Protein AF-A0A1V4HGG2-F1 (afdb_monomer_lite)

Structure (mmCIF, N/CA/C/O backbone):
data_AF-A0A1V4HGG2-F1
#
_entry.id   AF-A0A1V4HGG2-F1
#
loop_
_atom_site.group_PDB
_atom_site.id
_atom_site.type_symbol
_atom_site.label_atom_id
_atom_site.label_alt_id
_atom_site.label_comp_id
_atom_site.label_asym_id
_atom_site.label_entity_id
_atom_site.label_seq_id
_atom_site.pdbx_PDB_ins_code
_atom_site.Cartn_x
_atom_site.Cartn_y
_atom_site.Cartn_z
_atom_site.occupancy
_atom_site.B_iso_or_equiv
_atom_site.auth_seq_id
_atom_site.auth_comp_id
_atom_site.auth_asym_id
_atom_site.auth_atom_id
_atom_site.pdbx_PDB_model_num
ATOM 1 N N . MET A 1 1 ? -7.096 -5.402 18.086 1.00 53.81 1 MET A N 1
ATOM 2 C CA . MET A 1 1 ? -7.683 -5.950 19.330 1.00 53.81 1 MET A CA 1
ATOM 3 C C . MET A 1 1 ? -9.140 -5.530 19.397 1.00 53.81 1 MET A C 1
ATOM 5 O O . MET A 1 1 ? -9.396 -4.347 19.226 1.00 53.81 1 MET A O 1
ATOM 9 N N . LYS A 1 2 ? -10.084 -6.462 19.574 1.00 74.94 2 LYS A N 1
ATOM 10 C CA . LYS A 1 2 ? -11.511 -6.130 19.708 1.00 74.94 2 LYS A CA 1
ATOM 11 C C . LYS A 1 2 ? -11.910 -6.247 21.175 1.00 74.94 2 LYS A C 1
ATOM 13 O O . LYS A 1 2 ? -11.749 -7.314 21.757 1.00 74.94 2 LYS A O 1
ATOM 18 N N . LEU A 1 3 ? -12.386 -5.149 21.753 1.00 79.44 3 LEU A N 1
ATOM 19 C CA . LEU A 1 3 ? -12.973 -5.138 23.091 1.00 79.44 3 LEU A CA 1
ATOM 20 C C . LEU A 1 3 ? -14.388 -5.724 23.015 1.00 79.44 3 LEU A C 1
ATOM 22 O O . LEU A 1 3 ? -15.138 -5.436 22.082 1.00 79.44 3 LEU A O 1
ATOM 26 N N . THR A 1 4 ? -14.742 -6.567 23.978 1.00 83.44 4 THR A N 1
ATOM 27 C CA . THR A 1 4 ? -16.093 -7.133 24.112 1.00 83.44 4 THR A CA 1
ATOM 28 C C . THR A 1 4 ? -17.052 -6.107 24.722 1.00 83.44 4 THR A C 1
ATOM 30 O O . THR A 1 4 ? -16.627 -5.222 25.461 1.00 83.44 4 THR A O 1
ATOM 33 N N . ALA A 1 5 ? -18.358 -6.232 24.462 1.00 76.88 5 ALA A N 1
ATOM 34 C CA . ALA A 1 5 ? -19.366 -5.311 25.008 1.00 76.88 5 ALA A CA 1
ATOM 35 C C . ALA A 1 5 ? -19.347 -5.253 26.549 1.00 76.88 5 ALA A C 1
ATOM 37 O O . ALA A 1 5 ? -19.463 -4.183 27.138 1.00 76.88 5 ALA A O 1
ATOM 38 N N . GLN A 1 6 ? -19.095 -6.390 27.207 1.00 79.50 6 GLN A N 1
ATOM 39 C CA . GLN A 1 6 ? -18.930 -6.450 28.662 1.00 79.50 6 GLN A CA 1
ATOM 40 C C . GLN A 1 6 ? -17.695 -5.677 29.146 1.00 79.50 6 GLN A C 1
ATOM 42 O O . GLN A 1 6 ? -17.755 -5.002 30.168 1.00 79.50 6 GLN A O 1
ATOM 47 N N . GLN A 1 7 ? -16.582 -5.724 28.407 1.00 84.19 7 GLN A N 1
ATOM 48 C CA . GLN A 1 7 ? -15.392 -4.938 28.742 1.00 84.19 7 GLN A CA 1
ATOM 49 C C . GLN A 1 7 ? -15.640 -3.437 28.587 1.00 84.19 7 GLN A C 1
ATOM 51 O O . GLN A 1 7 ? -15.192 -2.673 29.435 1.00 84.19 7 GLN A O 1
ATOM 56 N N . VAL A 1 8 ? -16.377 -3.020 27.554 1.00 84.44 8 VAL A N 1
ATOM 57 C CA . VAL A 1 8 ? -16.746 -1.609 27.359 1.00 84.44 8 VAL A CA 1
ATOM 58 C C . VAL A 1 8 ? -17.611 -1.116 28.518 1.00 84.44 8 VAL A C 1
ATOM 60 O O . VAL A 1 8 ? -17.267 -0.117 29.139 1.00 84.44 8 VAL A O 1
ATOM 63 N N . ASN A 1 9 ? -18.643 -1.868 28.904 1.00 82.19 9 ASN A N 1
ATOM 64 C CA . ASN A 1 9 ? -19.508 -1.500 30.030 1.00 82.19 9 ASN A CA 1
ATOM 65 C C . ASN A 1 9 ? -18.754 -1.427 31.368 1.00 82.19 9 ASN A C 1
ATOM 67 O O . ASN A 1 9 ? -18.998 -0.521 32.166 1.00 82.19 9 ASN A O 1
ATOM 71 N N . ASN A 1 10 ? -17.793 -2.329 31.591 1.00 86.19 10 ASN A N 1
ATOM 72 C CA . ASN A 1 10 ? -16.934 -2.297 32.776 1.00 86.19 10 ASN A CA 1
ATOM 73 C C . ASN A 1 10 ? -16.004 -1.070 32.787 1.00 86.19 10 ASN A C 1
ATOM 75 O O . ASN A 1 10 ? -15.804 -0.464 33.838 1.00 86.19 10 ASN A O 1
ATOM 79 N N . ILE A 1 11 ? -15.456 -0.678 31.630 1.00 86.56 11 ILE A N 1
ATOM 80 C CA . ILE A 1 11 ? -14.607 0.518 31.484 1.00 86.56 11 ILE A CA 1
ATOM 81 C C . ILE A 1 11 ? -15.430 1.795 31.700 1.00 86.56 11 ILE A C 1
ATOM 83 O O . ILE A 1 11 ? -14.978 2.718 32.376 1.00 86.56 11 ILE A O 1
ATOM 87 N N . CYS A 1 12 ? -16.655 1.826 31.177 1.00 88.12 12 CYS A N 1
ATOM 88 C CA . CYS A 1 12 ? -17.574 2.958 31.275 1.00 88.12 12 CYS A CA 1
ATOM 89 C C . CYS A 1 12 ? -18.313 3.033 32.621 1.00 88.12 12 CYS A C 1
ATOM 91 O O . CYS A 1 12 ? -19.156 3.907 32.793 1.00 88.12 12 CYS A O 1
ATOM 93 N N . LYS A 1 13 ? -18.012 2.143 33.582 1.00 86.81 13 LYS A N 1
ATOM 94 C CA . LYS A 1 13 ? -18.656 2.080 34.911 1.00 86.81 13 LYS A CA 1
ATOM 95 C C . LYS A 1 13 ? -20.194 2.012 34.853 1.00 86.81 13 LYS A C 1
ATOM 97 O O . LYS A 1 13 ? -20.859 2.460 35.781 1.00 86.81 13 LYS A O 1
ATOM 102 N N . GLY A 1 14 ? -20.748 1.443 33.780 1.00 78.81 14 GLY A N 1
ATOM 103 C CA . GLY A 1 14 ? -22.194 1.325 33.567 1.00 78.81 14 GLY A CA 1
ATOM 104 C C . GLY A 1 14 ? -22.896 2.570 33.012 1.00 78.81 14 GLY A C 1
ATOM 105 O O . GLY A 1 14 ? -24.117 2.549 32.909 1.00 78.81 14 GLY A O 1
ATOM 106 N N . ASP A 1 15 ? -22.168 3.626 32.643 1.00 90.31 15 ASP A N 1
ATOM 107 C CA . ASP A 1 15 ? -22.752 4.799 31.987 1.00 90.31 15 ASP A CA 1
ATOM 108 C C . ASP A 1 15 ? -23.037 4.499 30.503 1.00 90.31 15 ASP A C 1
ATOM 110 O O . ASP A 1 15 ? -22.116 4.290 29.701 1.00 90.31 15 ASP A O 1
ATOM 114 N N . GLU A 1 16 ? -24.324 4.427 30.152 1.00 85.56 16 GLU A N 1
ATOM 115 C CA . GLU A 1 16 ? -24.793 4.038 28.818 1.00 85.56 16 GLU A CA 1
ATOM 116 C C . GLU A 1 16 ? -24.415 5.060 27.737 1.00 85.56 16 GLU A C 1
ATOM 118 O O . GLU A 1 16 ? -24.105 4.671 26.606 1.00 85.56 16 GLU A O 1
ATOM 123 N N . GLU A 1 17 ? -24.370 6.355 28.068 1.00 88.44 17 GLU A N 1
ATOM 124 C CA . GLU A 1 17 ? -23.999 7.396 27.105 1.00 88.44 17 GLU A CA 1
ATOM 125 C C . GLU A 1 17 ? -22.515 7.285 26.747 1.00 88.44 17 GLU A C 1
ATOM 127 O O . GLU A 1 17 ? -22.138 7.280 25.570 1.00 88.44 17 GLU A O 1
ATOM 132 N N . ILE A 1 18 ? -21.664 7.113 27.762 1.00 89.44 18 ILE A N 1
ATOM 133 C CA . ILE A 1 18 ? -20.217 6.940 27.583 1.00 89.44 18 ILE A CA 1
ATOM 134 C C . ILE A 1 18 ? -19.925 5.647 26.810 1.00 89.44 18 ILE A C 1
ATOM 136 O O . ILE A 1 18 ? -19.083 5.650 25.905 1.00 89.44 18 ILE A O 1
ATOM 140 N N . ALA A 1 19 ? -20.638 4.558 27.110 1.00 89.00 19 ALA A N 1
ATOM 141 C CA . ALA A 1 19 ? -20.530 3.306 26.363 1.00 89.00 19 ALA A CA 1
ATOM 142 C C . ALA A 1 19 ? -20.923 3.489 24.886 1.00 89.00 19 ALA A C 1
ATOM 144 O O . ALA A 1 19 ? -20.227 2.990 23.996 1.00 89.00 19 ALA A O 1
ATOM 145 N N . GLY A 1 20 ? -21.975 4.267 24.609 1.00 88.69 20 GLY A N 1
ATOM 146 C CA . GLY A 1 20 ? -22.399 4.627 23.255 1.00 88.69 20 GLY A CA 1
ATOM 147 C C . GLY A 1 20 ? -21.302 5.332 22.451 1.00 88.69 20 GLY A C 1
ATOM 148 O O . GLY A 1 20 ? -20.968 4.898 21.343 1.00 88.69 20 GLY A O 1
ATOM 149 N N . TYR A 1 21 ? -20.671 6.364 23.022 1.00 91.69 21 TYR A N 1
ATOM 150 C CA . TYR A 1 21 ? -19.547 7.057 22.377 1.00 91.69 21 TYR A CA 1
ATOM 151 C C . TYR A 1 21 ? -18.347 6.135 22.149 1.00 91.69 21 TYR A C 1
ATOM 153 O O . TYR A 1 21 ? -17.720 6.178 21.088 1.00 91.69 21 TYR A O 1
ATOM 161 N N . PHE A 1 22 ? -18.036 5.269 23.113 1.00 90.94 22 PHE A N 1
ATOM 162 C CA . PHE A 1 22 ? -16.925 4.330 22.999 1.00 90.94 22 PHE A CA 1
ATOM 163 C C . PHE A 1 22 ? -17.139 3.324 21.860 1.00 90.94 22 PHE A C 1
ATOM 165 O O . PHE A 1 22 ? -16.229 3.071 21.068 1.00 90.94 22 PHE A O 1
ATOM 172 N N . HIS A 1 23 ? -18.356 2.796 21.716 1.00 88.12 23 HIS A N 1
ATOM 173 C CA . HIS A 1 23 ? -18.719 1.925 20.599 1.00 88.12 23 HIS A CA 1
ATOM 174 C C . HIS A 1 23 ? -18.626 2.636 19.246 1.00 88.12 23 HIS A C 1
ATOM 176 O O . HIS A 1 23 ? -18.082 2.064 18.297 1.00 88.12 23 HIS A O 1
ATOM 182 N N . ALA A 1 24 ? -19.091 3.885 19.159 1.00 90.94 24 ALA A N 1
ATOM 183 C CA . ALA A 1 24 ? -18.969 4.687 17.945 1.00 90.94 24 ALA A CA 1
ATOM 184 C C . ALA A 1 24 ? -17.495 4.916 17.558 1.00 90.94 24 ALA A C 1
ATOM 186 O O . ALA A 1 24 ? -17.122 4.733 16.398 1.00 90.94 24 ALA A O 1
ATOM 187 N N . LEU A 1 25 ? -16.633 5.233 18.529 1.00 91.81 25 LEU A N 1
ATOM 188 C CA . LEU A 1 25 ? -15.193 5.388 18.308 1.00 91.81 25 LEU A CA 1
ATOM 189 C C . LEU A 1 25 ? -14.537 4.087 17.837 1.00 91.81 25 LEU A C 1
ATOM 191 O O . LEU A 1 25 ? -13.777 4.105 16.870 1.00 91.81 25 LEU A O 1
ATOM 195 N N . LEU A 1 26 ? -14.857 2.950 18.462 1.00 90.56 26 LEU A N 1
ATOM 196 C CA . LEU A 1 26 ? -14.344 1.646 18.033 1.00 90.56 26 LEU A CA 1
ATOM 197 C C . LEU A 1 26 ? -14.741 1.314 16.591 1.00 90.56 26 LEU A C 1
ATOM 199 O O . LEU A 1 26 ? -13.919 0.792 15.837 1.00 90.56 26 LEU A O 1
ATOM 203 N N . ALA A 1 27 ? -15.975 1.632 16.195 1.00 90.81 27 ALA A N 1
ATOM 204 C CA . ALA A 1 27 ? -16.442 1.424 14.829 1.00 90.81 27 ALA A CA 1
ATOM 205 C C . ALA A 1 27 ? -15.654 2.278 13.822 1.00 90.81 27 ALA A C 1
ATOM 207 O O . ALA A 1 27 ? -15.237 1.773 12.777 1.00 90.81 27 ALA A O 1
ATOM 208 N N . ILE A 1 28 ? -15.388 3.544 14.157 1.00 94.00 28 ILE A N 1
ATOM 209 C CA . ILE A 1 28 ? -14.578 4.444 13.325 1.00 94.00 28 ILE A CA 1
ATOM 210 C C . ILE A 1 28 ? -13.144 3.920 13.200 1.00 94.00 28 ILE A C 1
ATOM 212 O O . ILE A 1 28 ? -12.606 3.881 12.093 1.00 94.00 28 ILE A O 1
ATOM 216 N N . VAL A 1 29 ? -12.532 3.473 14.299 1.00 93.56 29 VAL A N 1
ATOM 217 C CA . VAL A 1 29 ? -11.174 2.908 14.290 1.00 93.56 29 VAL A CA 1
ATOM 218 C C . VAL A 1 29 ? -11.103 1.650 13.420 1.00 93.56 29 VAL A C 1
ATOM 220 O O . VAL A 1 29 ? -10.180 1.519 12.619 1.00 93.56 29 VAL A O 1
ATOM 223 N N . ASP A 1 30 ? -12.088 0.751 13.504 1.00 91.88 30 ASP A N 1
ATOM 224 C CA . ASP A 1 30 ? -12.143 -0.456 12.664 1.00 91.88 30 ASP A CA 1
ATOM 225 C C . ASP A 1 30 ? -12.304 -0.104 11.174 1.00 91.88 30 ASP A C 1
ATOM 227 O O . ASP A 1 30 ? -11.648 -0.686 10.307 1.00 91.88 30 ASP A O 1
ATOM 231 N N . GLN A 1 31 ? -13.127 0.900 10.860 1.00 94.56 31 GLN A N 1
ATOM 232 C CA . GLN A 1 31 ? -13.279 1.401 9.494 1.00 94.56 31 GLN A CA 1
ATOM 233 C C . GLN A 1 31 ? -11.984 2.034 8.968 1.00 94.56 31 GLN A C 1
ATOM 235 O O . GLN A 1 31 ? -11.618 1.818 7.810 1.00 94.56 31 GLN A O 1
ATOM 240 N N . GLN A 1 32 ? -11.280 2.806 9.796 1.00 95.75 32 GLN A N 1
ATOM 241 C CA . GLN A 1 32 ? -9.997 3.403 9.434 1.00 95.75 32 GLN A CA 1
ATOM 242 C C . GLN A 1 32 ? -8.925 2.336 9.218 1.00 95.75 32 GLN A C 1
ATOM 244 O O . GLN A 1 32 ? -8.251 2.380 8.194 1.00 95.75 32 GLN A O 1
ATOM 249 N N . ALA A 1 33 ? -8.822 1.343 10.104 1.00 95.31 33 ALA A N 1
ATOM 250 C CA . ALA A 1 33 ? -7.870 0.242 9.971 1.00 95.31 33 ALA A CA 1
ATOM 251 C C . ALA A 1 33 ? -8.058 -0.515 8.647 1.00 95.31 33 ALA A C 1
ATOM 253 O O . ALA A 1 33 ? -7.094 -0.733 7.917 1.00 95.31 33 ALA A O 1
ATOM 254 N N . LYS A 1 34 ? -9.308 -0.816 8.269 1.00 95.56 34 LYS A N 1
ATOM 255 C CA . LYS A 1 34 ? -9.629 -1.433 6.969 1.00 95.56 34 LYS A CA 1
ATOM 256 C C . LYS A 1 34 ? -9.218 -0.560 5.786 1.00 95.56 34 LYS A C 1
ATOM 258 O O . LYS A 1 34 ? -8.714 -1.063 4.787 1.00 95.56 34 LYS A O 1
ATOM 263 N N . ARG A 1 35 ? -9.442 0.755 5.872 1.00 96.75 35 ARG A N 1
ATOM 264 C CA . ARG A 1 35 ? -9.032 1.690 4.814 1.00 96.75 35 ARG A CA 1
ATOM 265 C C . ARG A 1 35 ? -7.516 1.766 4.687 1.00 96.75 35 ARG A C 1
ATOM 267 O O . ARG A 1 35 ? -7.031 1.792 3.563 1.00 96.75 35 ARG A O 1
ATOM 274 N N . ILE A 1 36 ? -6.799 1.796 5.808 1.00 97.56 36 ILE A N 1
ATOM 275 C CA . ILE A 1 36 ? -5.335 1.788 5.834 1.00 97.56 36 ILE A CA 1
ATOM 276 C C . ILE A 1 36 ? -4.822 0.513 5.169 1.00 97.56 36 ILE A C 1
ATOM 278 O O . ILE A 1 36 ? -4.056 0.616 4.224 1.00 97.56 36 ILE A O 1
ATOM 282 N N . GLU A 1 37 ? -5.345 -0.657 5.538 1.00 97.31 37 GLU A N 1
ATOM 283 C CA . GLU A 1 37 ? -4.936 -1.933 4.939 1.00 97.31 37 GLU A CA 1
ATOM 284 C C . GLU A 1 37 ? -5.138 -1.956 3.411 1.00 97.31 37 GLU A C 1
ATOM 286 O O . GLU A 1 37 ? -4.271 -2.398 2.657 1.00 97.31 37 GLU A O 1
ATOM 291 N N . VAL A 1 38 ? -6.276 -1.448 2.923 1.00 97.19 38 VAL A N 1
ATOM 292 C CA . VAL A 1 38 ? -6.549 -1.348 1.478 1.00 97.19 38 VAL A CA 1
ATOM 293 C C . VAL A 1 38 ? -5.584 -0.382 0.787 1.00 97.19 38 VAL A C 1
ATOM 295 O O . VAL A 1 38 ? -5.144 -0.647 -0.333 1.00 97.19 38 VAL A O 1
ATOM 298 N N . LEU A 1 39 ? -5.266 0.746 1.423 1.00 96.75 39 LEU A N 1
ATOM 299 C CA . LEU A 1 39 ? -4.343 1.735 0.871 1.00 96.75 39 LEU A CA 1
ATOM 300 C C . LEU A 1 39 ? -2.905 1.217 0.859 1.00 96.75 39 LEU A C 1
ATOM 302 O O . LEU A 1 39 ? -2.245 1.344 -0.165 1.00 96.75 39 LEU A O 1
ATOM 306 N N . GLU A 1 40 ? -2.448 0.585 1.936 1.00 97.38 40 GLU A N 1
ATOM 307 C CA . GLU A 1 40 ? -1.126 -0.039 2.028 1.00 97.38 40 GLU A CA 1
ATOM 308 C C . GLU A 1 40 ? -0.948 -1.118 0.959 1.00 97.38 40 GLU A C 1
ATOM 310 O O . GLU A 1 40 ? 0.064 -1.124 0.263 1.00 97.38 40 GLU A O 1
ATOM 315 N N . LYS A 1 41 ? -1.964 -1.965 0.741 1.00 96.06 41 LYS A N 1
ATOM 316 C CA . LYS A 1 41 ? -1.965 -2.950 -0.353 1.00 96.06 41 LYS A CA 1
ATOM 317 C C . LYS A 1 41 ? -1.803 -2.286 -1.719 1.00 96.06 41 LYS A C 1
ATOM 319 O O . LYS A 1 41 ? -0.949 -2.691 -2.499 1.00 96.06 41 LYS A O 1
ATOM 324 N N . ARG A 1 42 ? -2.570 -1.227 -1.993 1.00 95.44 42 ARG A N 1
ATOM 325 C CA . ARG A 1 42 ? -2.464 -0.481 -3.259 1.00 95.44 42 ARG A CA 1
ATOM 326 C C . ARG A 1 42 ? -1.103 0.180 -3.437 1.00 95.44 42 ARG A C 1
ATOM 328 O O . ARG A 1 42 ? -0.568 0.165 -4.538 1.00 95.44 42 ARG A O 1
ATOM 335 N N . VAL A 1 43 ? -0.548 0.767 -2.381 1.00 95.69 43 VAL A N 1
ATOM 336 C CA . VAL A 1 43 ? 0.790 1.371 -2.419 1.00 95.69 43 VAL A CA 1
ATOM 337 C C . VAL A 1 43 ? 1.831 0.298 -2.724 1.00 95.69 43 VAL A C 1
ATOM 339 O O . VAL A 1 43 ? 2.604 0.463 -3.664 1.00 95.69 43 VAL A O 1
ATOM 342 N N . HIS A 1 44 ? 1.771 -0.840 -2.033 1.00 93.75 44 HIS A N 1
ATOM 343 C CA . HIS A 1 44 ? 2.673 -1.965 -2.260 1.00 93.75 44 HIS A CA 1
ATOM 344 C C . HIS A 1 44 ? 2.577 -2.548 -3.679 1.00 93.75 44 HIS A C 1
ATOM 346 O O . HIS A 1 44 ? 3.572 -3.009 -4.222 1.00 93.75 44 HIS A O 1
ATOM 352 N N . GLU A 1 45 ? 1.404 -2.518 -4.311 1.00 90.50 45 GLU A N 1
ATOM 353 C CA . GLU A 1 45 ? 1.229 -2.942 -5.708 1.00 90.50 45 GLU A CA 1
ATOM 354 C C . GLU A 1 45 ? 1.757 -1.915 -6.725 1.00 90.50 45 GLU A C 1
ATOM 356 O O . GLU A 1 45 ? 2.218 -2.291 -7.807 1.00 90.50 45 GLU A O 1
ATOM 361 N N . LEU A 1 46 ? 1.688 -0.620 -6.404 1.00 91.69 46 LEU A N 1
ATOM 362 C CA . LEU A 1 46 ? 2.082 0.477 -7.295 1.00 91.69 46 LEU A CA 1
ATOM 363 C C . LEU A 1 46 ? 3.580 0.803 -7.226 1.00 91.69 46 LEU A C 1
ATOM 365 O O . LEU A 1 46 ? 4.178 1.140 -8.248 1.00 91.69 46 LEU A O 1
ATOM 369 N N . GLU A 1 47 ? 4.213 0.679 -6.060 1.00 90.19 47 GLU A N 1
ATOM 370 C CA . GLU A 1 47 ? 5.653 0.915 -5.872 1.00 90.19 47 GLU A CA 1
ATOM 371 C C . GLU A 1 47 ? 6.541 0.070 -6.818 1.00 90.19 47 GLU A C 1
ATOM 373 O O . GLU A 1 47 ? 7.435 0.628 -7.470 1.00 90.19 47 GLU A O 1
ATOM 378 N N .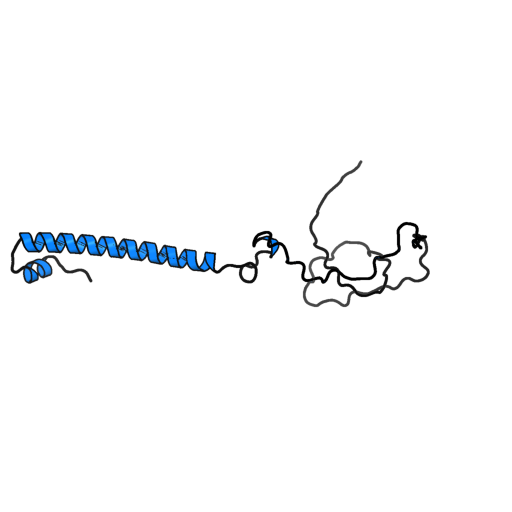 PRO A 1 48 ? 6.285 -1.241 -7.013 1.00 84.25 48 PRO A N 1
ATOM 379 C CA . PRO A 1 48 ? 6.983 -2.048 -8.004 1.00 84.25 48 PRO A CA 1
ATOM 380 C C . PRO A 1 48 ? 6.781 -1.524 -9.421 1.00 84.25 48 PRO A C 1
ATOM 382 O O . PRO A 1 48 ? 7.728 -1.517 -10.193 1.00 84.25 48 PRO A O 1
ATOM 385 N N . GLN A 1 49 ? 5.580 -1.052 -9.772 1.00 80.31 49 GLN A N 1
ATOM 386 C CA . GLN A 1 49 ? 5.287 -0.550 -11.119 1.00 80.31 49 GLN A CA 1
ATOM 387 C C . GLN A 1 49 ? 6.061 0.733 -11.434 1.00 80.31 49 GLN A C 1
ATOM 389 O O . GLN A 1 49 ? 6.546 0.885 -12.552 1.00 80.31 49 GLN A O 1
ATOM 394 N N . LEU A 1 50 ? 6.217 1.624 -10.451 1.00 78.00 50 LEU A N 1
ATOM 395 C CA . LEU A 1 50 ? 7.001 2.855 -10.591 1.00 78.00 50 LEU A CA 1
ATOM 396 C C . LEU A 1 50 ? 8.512 2.603 -10.621 1.00 78.00 50 LEU A C 1
ATOM 398 O O . LEU A 1 50 ? 9.245 3.350 -11.263 1.00 78.00 50 LEU A O 1
ATOM 402 N N . SER A 1 51 ? 8.986 1.557 -9.943 1.00 74.81 51 SER A N 1
ATOM 403 C CA . SER A 1 51 ? 10.403 1.173 -9.962 1.00 74.81 51 SER A CA 1
ATOM 404 C C . SER A 1 51 ? 10.814 0.383 -11.212 1.00 74.81 51 SER A C 1
ATOM 406 O O . SER A 1 51 ? 12.010 0.155 -11.418 1.00 74.81 51 SER A O 1
ATOM 408 N N . GLN A 1 52 ? 9.869 0.002 -12.082 1.00 70.88 52 GLN A N 1
ATOM 409 C CA . GLN A 1 52 ? 10.184 -0.585 -13.386 1.00 70.88 52 GLN A CA 1
ATOM 410 C C . GLN A 1 52 ? 10.743 0.480 -14.340 1.00 70.88 52 GLN A C 1
ATOM 412 O O . GLN A 1 52 ? 10.072 1.449 -14.686 1.00 70.88 52 GLN A O 1
ATOM 417 N N . ASN A 1 53 ? 11.953 0.252 -14.835 1.00 66.81 53 ASN A N 1
ATOM 418 C CA . ASN A 1 53 ? 12.588 0.991 -15.920 1.00 66.81 53 ASN A CA 1
ATOM 419 C C . ASN A 1 53 ? 12.974 0.026 -17.057 1.00 66.81 53 ASN A C 1
ATOM 421 O O . ASN A 1 53 ? 12.872 -1.199 -16.935 1.00 66.81 53 ASN A O 1
ATOM 425 N N . SER A 1 54 ? 13.405 0.547 -18.205 1.00 63.22 54 SER A N 1
ATOM 426 C CA . SER A 1 54 ? 13.841 -0.298 -19.333 1.00 63.22 54 SER A CA 1
ATOM 427 C C . SER A 1 54 ? 14.999 -1.255 -18.999 1.00 63.22 54 SER A C 1
ATOM 429 O O . SER A 1 54 ? 15.120 -2.296 -19.639 1.00 63.22 54 SER A O 1
ATOM 431 N N . ASN A 1 55 ? 15.806 -0.969 -17.969 1.00 62.19 55 ASN A N 1
ATOM 432 C CA . ASN A 1 55 ? 16.914 -1.837 -17.550 1.00 62.19 55 ASN A CA 1
ATOM 433 C C . ASN A 1 55 ? 16.476 -3.061 -16.729 1.00 62.19 55 ASN A C 1
ATOM 435 O O . ASN A 1 55 ? 17.176 -4.070 -16.754 1.00 62.19 55 ASN A O 1
ATOM 439 N N . ASN A 1 56 ? 15.356 -3.002 -16.001 1.00 65.94 56 ASN A N 1
ATOM 440 C CA . ASN A 1 56 ? 14.910 -4.089 -15.116 1.00 65.94 56 ASN A CA 1
ATOM 441 C C . ASN A 1 56 ? 13.612 -4.792 -15.562 1.00 65.94 56 ASN A C 1
ATOM 443 O O . ASN A 1 56 ? 13.273 -5.828 -14.999 1.00 65.94 56 ASN A O 1
ATOM 447 N N . SER A 1 57 ? 12.915 -4.282 -16.585 1.00 64.19 57 SER A N 1
ATOM 448 C CA . SER A 1 57 ? 11.576 -4.768 -16.962 1.00 64.19 57 SER A CA 1
ATOM 449 C C . SER A 1 57 ? 11.527 -5.687 -18.189 1.00 64.19 57 SER A C 1
ATOM 451 O O . SER A 1 57 ? 10.438 -6.006 -18.667 1.00 64.19 57 SER A O 1
ATOM 453 N N . SER A 1 58 ? 12.680 -6.078 -18.752 1.00 69.19 58 SER A N 1
ATOM 454 C CA . SER A 1 58 ? 12.792 -6.786 -20.049 1.00 69.19 58 SER A CA 1
ATOM 455 C C . SER A 1 58 ? 12.082 -6.083 -21.222 1.00 69.19 58 SER A C 1
ATOM 457 O O . SER A 1 58 ? 11.996 -6.637 -22.319 1.00 69.19 58 SER A O 1
ATOM 459 N N . LYS A 1 59 ? 11.576 -4.860 -21.017 1.00 67.81 59 LYS A N 1
ATOM 460 C CA . LYS A 1 59 ? 10.980 -4.029 -22.058 1.00 67.81 59 LYS A CA 1
ATOM 461 C C . LYS A 1 59 ? 12.105 -3.457 -22.913 1.00 67.81 59 LYS A C 1
ATOM 463 O O . LYS A 1 59 ? 13.125 -3.033 -22.369 1.00 67.81 59 LYS A O 1
ATOM 468 N N . PRO A 1 60 ? 11.935 -3.403 -24.242 1.00 68.00 60 PRO A N 1
ATOM 469 C CA . PRO A 1 60 ? 12.945 -2.804 -25.093 1.00 68.00 60 PRO A CA 1
ATOM 470 C C . PRO A 1 60 ? 13.138 -1.326 -24.705 1.00 68.00 60 PRO A C 1
ATOM 472 O O . PRO A 1 60 ? 12.156 -0.656 -24.367 1.00 68.00 60 PRO A O 1
ATOM 475 N N . PRO A 1 61 ? 14.369 -0.788 -24.791 1.00 63.62 61 PRO A N 1
ATOM 476 C CA . PRO A 1 61 ? 14.700 0.585 -24.388 1.00 63.62 61 PRO A CA 1
ATOM 477 C C . PRO A 1 61 ? 13.908 1.661 -25.150 1.00 63.62 61 PRO A C 1
ATOM 479 O O . PRO A 1 61 ? 13.807 2.796 -24.699 1.00 63.62 61 PRO A O 1
ATOM 482 N N . SER A 1 62 ? 13.287 1.302 -26.275 1.00 61.72 62 SER A N 1
ATOM 483 C CA . SER A 1 62 ? 12.336 2.133 -27.018 1.00 61.72 62 SER A CA 1
ATOM 484 C C . SER A 1 62 ? 10.993 2.369 -26.304 1.00 61.72 62 SER A C 1
ATOM 486 O O . SER A 1 62 ? 10.244 3.250 -26.721 1.00 61.72 62 SER A O 1
ATOM 488 N N . SER A 1 63 ? 10.673 1.611 -25.246 1.00 68.81 63 SER A N 1
ATOM 489 C CA . SER A 1 63 ? 9.412 1.720 -24.488 1.00 68.81 63 SER A CA 1
ATOM 490 C C . SER A 1 63 ? 9.439 2.784 -23.386 1.00 68.81 63 SER A C 1
ATOM 492 O O . SER A 1 63 ? 8.379 3.209 -22.940 1.00 68.81 63 SER A O 1
ATOM 494 N N . ASP A 1 64 ? 10.623 3.240 -22.964 1.00 66.06 64 ASP A N 1
ATOM 495 C CA . ASP A 1 64 ? 10.826 4.227 -21.880 1.00 66.06 64 ASP A CA 1
ATOM 496 C C . ASP A 1 64 ? 10.559 5.686 -22.336 1.00 66.06 64 ASP A C 1
ATOM 498 O O . ASP A 1 64 ? 10.967 6.666 -21.712 1.00 66.06 64 ASP A O 1
ATOM 502 N N . GLY A 1 65 ? 9.880 5.838 -23.476 1.00 68.69 65 GLY A N 1
ATOM 503 C CA . GLY A 1 65 ? 9.665 7.106 -24.157 1.00 68.69 65 GLY A CA 1
ATOM 504 C C . GLY A 1 65 ? 10.853 7.533 -25.022 1.00 68.69 65 GLY A C 1
ATOM 505 O O . GLY A 1 65 ? 11.987 7.077 -24.877 1.00 68.69 65 GLY A O 1
ATOM 506 N N . LEU A 1 66 ? 10.584 8.444 -25.958 1.00 68.88 66 LEU A N 1
ATOM 507 C CA . LEU A 1 66 ? 11.599 9.050 -26.816 1.00 68.88 66 LEU A CA 1
ATOM 508 C C . LEU A 1 66 ? 12.470 10.010 -25.988 1.00 68.88 66 LEU A C 1
ATOM 510 O O . LEU A 1 66 ? 12.342 11.231 -26.078 1.00 68.88 66 LEU A O 1
ATOM 514 N N . ARG A 1 67 ? 13.383 9.473 -25.173 1.00 66.25 67 ARG A N 1
ATOM 515 C CA . ARG A 1 67 ? 14.510 10.256 -24.667 1.00 66.25 67 ARG A CA 1
ATOM 516 C C . ARG A 1 67 ? 15.380 10.598 -25.864 1.00 66.25 67 ARG A C 1
ATOM 518 O O . ARG A 1 67 ? 16.072 9.739 -26.400 1.00 66.25 67 ARG A O 1
ATOM 525 N N . LYS A 1 68 ? 15.316 11.855 -26.309 1.00 69.50 68 LYS A N 1
ATOM 526 C CA . LYS A 1 68 ? 16.219 12.379 -27.337 1.00 69.50 68 LYS A CA 1
ATOM 527 C C . LYS A 1 68 ? 17.648 12.160 -26.824 1.00 69.50 68 LYS A C 1
ATOM 529 O O . LYS A 1 68 ? 17.994 12.772 -25.811 1.00 69.50 68 LYS A O 1
ATOM 534 N N . PRO A 1 69 ? 18.461 11.287 -27.449 1.00 71.38 69 PRO A N 1
ATOM 535 C CA . PRO A 1 69 ? 19.839 11.135 -27.024 1.00 71.38 69 PRO A CA 1
ATOM 536 C C . PRO A 1 69 ? 20.512 12.496 -27.178 1.00 71.38 69 PRO A C 1
ATOM 538 O O . PRO A 1 69 ? 20.441 13.125 -28.239 1.00 71.38 69 PRO A O 1
ATOM 541 N N . THR A 1 70 ? 21.104 12.990 -26.095 1.00 77.94 70 THR A N 1
ATOM 542 C CA . THR A 1 70 ? 21.893 14.214 -26.142 1.00 77.94 70 THR A CA 1
ATOM 543 C C . THR A 1 70 ? 23.098 13.929 -27.026 1.00 77.94 70 THR A C 1
ATOM 545 O O . THR A 1 70 ? 23.858 12.990 -26.797 1.00 77.94 70 THR A O 1
ATOM 548 N N . ASN A 1 71 ? 23.233 14.685 -28.114 1.00 77.12 71 ASN A N 1
ATOM 549 C CA . ASN A 1 71 ? 24.352 14.511 -29.025 1.00 77.12 71 ASN A CA 1
ATOM 550 C C . ASN A 1 71 ? 25.638 14.949 -28.310 1.00 77.12 71 ASN A C 1
ATOM 552 O O . ASN A 1 71 ? 25.910 16.141 -28.206 1.00 77.12 71 ASN A O 1
ATOM 556 N N . LEU A 1 72 ? 26.407 13.981 -27.805 1.00 83.56 72 LEU A N 1
ATOM 557 C CA . LEU A 1 72 ? 27.707 14.214 -27.167 1.00 83.56 72 LEU A CA 1
ATOM 558 C C . LEU A 1 72 ? 28.826 14.461 -28.191 1.00 83.56 72 LEU A C 1
ATOM 560 O O . LEU A 1 72 ? 29.964 14.734 -27.810 1.00 83.56 72 LEU A O 1
ATOM 564 N N . ARG A 1 73 ? 28.540 14.341 -29.496 1.00 82.19 73 ARG A N 1
ATOM 565 C CA . ARG A 1 73 ? 29.539 14.551 -30.540 1.00 82.19 73 ARG A CA 1
ATOM 566 C C . ARG A 1 73 ? 29.899 16.028 -30.586 1.00 82.19 73 ARG A C 1
ATOM 568 O O . ARG A 1 73 ? 29.050 16.880 -30.847 1.00 82.19 73 ARG A O 1
ATOM 575 N N . THR A 1 74 ? 31.179 16.324 -30.422 1.00 80.31 74 THR A N 1
ATOM 576 C CA . THR A 1 74 ? 31.702 17.649 -30.732 1.00 80.31 74 THR A CA 1
ATOM 577 C C . THR A 1 74 ? 31.481 17.935 -32.226 1.00 80.31 74 THR A C 1
ATOM 579 O O . THR A 1 74 ? 31.759 17.075 -33.074 1.00 80.31 74 THR A O 1
ATOM 582 N N . PRO A 1 75 ? 30.935 19.107 -32.600 1.00 75.06 75 PRO A N 1
ATOM 583 C CA . PRO A 1 75 ? 30.845 19.495 -33.998 1.00 75.06 75 PRO A CA 1
ATOM 584 C C . PRO A 1 75 ? 32.264 19.645 -34.556 1.00 75.06 75 PRO A C 1
ATOM 586 O O . PRO A 1 75 ? 32.966 20.611 -34.289 1.00 75.06 75 PRO A O 1
ATOM 589 N N . GLY A 1 76 ? 32.704 18.637 -35.304 1.00 75.06 76 GLY A N 1
ATOM 590 C CA . GLY A 1 76 ? 34.056 18.578 -35.842 1.00 75.06 76 GLY A CA 1
ATOM 591 C C . GLY A 1 76 ? 34.299 17.276 -36.594 1.00 75.06 76 GLY A C 1
ATOM 592 O O . GLY A 1 76 ? 33.696 16.243 -36.301 1.00 75.06 76 GLY A O 1
ATOM 593 N N . GLY A 1 77 ? 35.125 17.336 -37.630 1.00 76.19 77 GLY A N 1
ATOM 594 C CA . GLY A 1 77 ? 35.459 16.207 -38.493 1.00 76.19 77 GLY A CA 1
ATOM 595 C C . GLY A 1 77 ? 35.750 16.675 -39.912 1.00 76.19 77 GLY A C 1
ATOM 596 O O . GLY A 1 77 ? 35.224 17.698 -40.355 1.00 76.19 77 GLY A O 1
ATOM 597 N N . LYS A 1 78 ? 36.594 15.928 -40.631 1.00 76.50 78 LYS A N 1
ATOM 598 C CA . LYS A 1 78 ?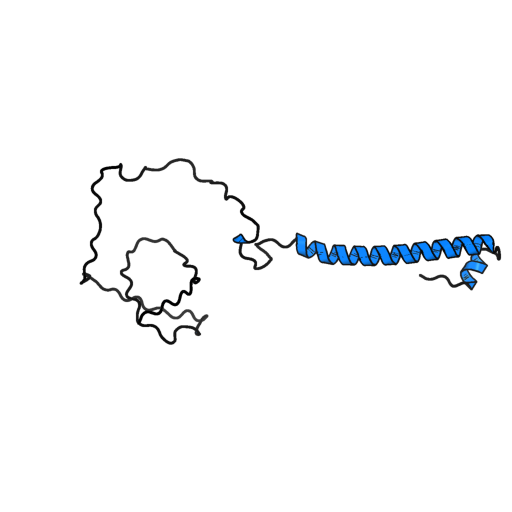 36.800 16.157 -42.062 1.00 76.50 78 LYS A CA 1
ATOM 599 C C . LYS A 1 78 ? 35.448 15.980 -42.750 1.00 76.50 78 LYS A C 1
ATOM 601 O O . LYS A 1 78 ? 34.861 14.901 -42.696 1.00 76.50 78 LYS A O 1
ATOM 606 N N . LYS A 1 79 ? 34.934 17.057 -43.348 1.00 76.75 79 LYS A N 1
ATOM 607 C CA . LYS A 1 79 ? 33.806 16.965 -44.277 1.00 76.75 79 LYS A CA 1
ATOM 608 C C . LYS A 1 79 ? 34.248 15.995 -45.376 1.00 76.75 79 LYS A C 1
ATOM 610 O O . LYS A 1 79 ? 35.413 16.037 -45.772 1.00 76.75 79 LYS A O 1
ATOM 615 N N . GLY A 1 80 ? 33.366 15.081 -45.780 1.00 77.88 80 GLY A N 1
ATOM 616 C CA . GLY A 1 80 ? 33.665 14.129 -46.850 1.00 77.88 80 GLY A CA 1
ATOM 617 C C . GLY A 1 80 ? 34.054 14.837 -48.150 1.00 77.88 80 GLY A C 1
ATOM 618 O O . GLY A 1 80 ? 34.148 16.064 -48.208 1.00 77.88 80 GLY A O 1
ATOM 619 N N . ALA A 1 81 ? 34.261 14.056 -49.205 1.00 80.25 81 ALA A N 1
ATOM 620 C CA . ALA A 1 81 ? 34.612 14.596 -50.509 1.00 80.25 81 ALA A CA 1
ATOM 621 C C . ALA A 1 81 ? 33.659 15.756 -50.904 1.00 80.25 81 ALA A C 1
ATOM 623 O O . ALA A 1 81 ? 32.437 15.571 -50.852 1.00 80.25 81 ALA A O 1
ATOM 624 N N . PRO A 1 82 ? 34.171 16.962 -51.230 1.00 82.50 82 PRO A N 1
ATOM 625 C CA . PRO A 1 82 ? 33.332 18.079 -51.647 1.00 82.50 82 PRO A CA 1
ATOM 626 C C . PRO A 1 82 ? 32.472 17.731 -52.866 1.00 82.50 82 PRO A C 1
ATOM 628 O O . PRO A 1 82 ? 32.802 16.855 -53.669 1.00 82.50 82 PRO A O 1
ATOM 631 N N . LYS A 1 83 ? 31.351 18.447 -53.006 1.00 81.12 83 LYS A N 1
ATOM 632 C CA . LYS A 1 83 ? 30.432 18.301 -54.139 1.00 81.12 83 LYS A CA 1
ATOM 633 C C . LYS A 1 83 ? 31.214 18.489 -55.448 1.00 81.12 83 LYS A C 1
ATOM 635 O O . LYS A 1 83 ? 31.818 19.538 -55.640 1.00 81.12 83 LYS A O 1
ATOM 640 N N . GLY A 1 84 ? 31.207 17.474 -56.315 1.00 81.94 84 GLY A N 1
ATOM 641 C CA . GLY A 1 84 ? 31.976 17.455 -57.567 1.00 81.94 84 GLY A CA 1
ATOM 642 C C . GLY A 1 84 ? 33.192 16.522 -57.574 1.00 81.94 84 GLY A C 1
ATOM 643 O O . GLY A 1 84 ? 33.830 16.387 -58.613 1.00 81.94 84 GLY A O 1
ATOM 644 N N . HIS A 1 85 ? 33.509 15.84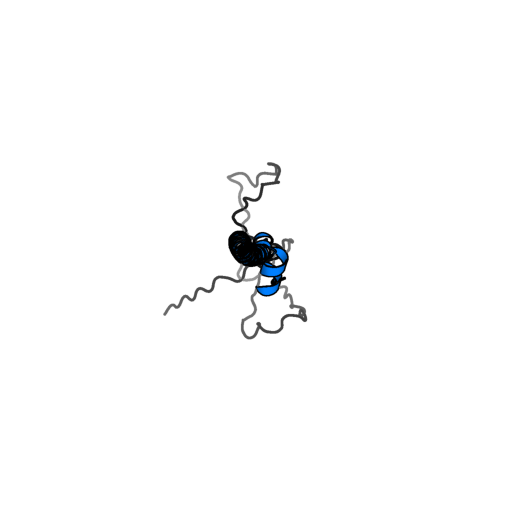0 -56.468 1.00 76.75 85 HIS A N 1
ATOM 645 C CA . HIS A 1 85 ? 34.502 14.766 -56.510 1.00 76.75 85 HIS A CA 1
ATOM 646 C C . HIS A 1 85 ? 34.025 13.605 -57.383 1.00 76.75 85 HIS A C 1
ATOM 648 O O . HIS A 1 85 ? 32.932 13.075 -57.174 1.00 76.75 85 HIS A O 1
ATOM 654 N N . ALA 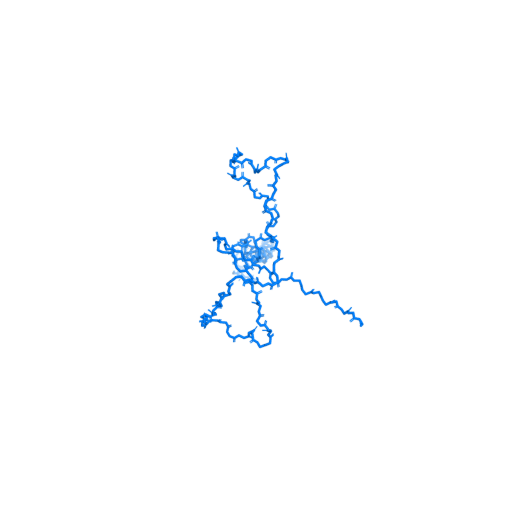A 1 86 ? 34.882 13.172 -58.307 1.00 80.69 86 ALA A N 1
ATOM 655 C CA . ALA A 1 86 ? 34.695 11.913 -59.009 1.00 80.69 86 ALA A CA 1
ATOM 656 C C . ALA A 1 86 ? 34.693 10.771 -57.981 1.00 80.69 86 ALA A C 1
ATOM 658 O O . ALA A 1 86 ? 35.682 10.548 -57.281 1.00 80.69 86 ALA A O 1
ATOM 659 N N . GLY A 1 87 ? 33.554 10.096 -57.843 1.00 76.69 87 GLY A N 1
ATOM 660 C CA . GLY A 1 87 ? 33.435 8.926 -56.987 1.00 76.69 87 GLY A CA 1
ATOM 661 C C . GLY A 1 87 ? 34.015 7.704 -57.686 1.00 76.69 87 GLY A C 1
ATOM 662 O O . GLY A 1 87 ? 33.626 7.395 -58.809 1.00 76.69 87 GLY A O 1
ATOM 663 N N . THR A 1 88 ? 34.897 6.972 -57.011 1.00 80.56 88 THR A N 1
ATOM 664 C CA . THR A 1 88 ? 35.285 5.627 -57.447 1.00 80.56 88 THR A CA 1
ATOM 665 C C . THR A 1 88 ? 34.232 4.650 -56.938 1.00 80.56 88 THR A C 1
ATOM 667 O O . THR A 1 88 ? 34.301 4.180 -55.801 1.00 80.56 88 THR A O 1
ATOM 670 N N . THR A 1 89 ? 33.209 4.398 -57.752 1.00 79.50 89 THR A N 1
ATOM 671 C CA . THR A 1 89 ? 32.207 3.371 -57.446 1.00 79.50 89 THR A CA 1
ATOM 672 C C . THR A 1 89 ? 32.768 2.022 -57.873 1.00 79.50 89 THR A C 1
ATOM 674 O O . THR A 1 89 ? 33.149 1.847 -59.026 1.00 79.50 89 THR A O 1
ATOM 677 N N . LEU A 1 90 ? 32.843 1.069 -56.943 1.00 82.50 90 LEU A N 1
ATOM 678 C CA . LEU A 1 90 ? 33.104 -0.325 -57.291 1.00 82.50 90 LEU A CA 1
ATOM 679 C C . LEU A 1 90 ? 31.917 -0.841 -58.106 1.00 82.50 90 LEU A C 1
ATOM 681 O O . LEU A 1 90 ? 30.781 -0.816 -57.632 1.00 82.50 90 LEU A O 1
ATOM 685 N N . HIS A 1 91 ? 32.184 -1.275 -59.332 1.00 77.94 91 HIS A N 1
ATOM 686 C CA . HIS A 1 91 ? 31.180 -1.920 -60.163 1.00 77.94 91 HIS A CA 1
ATOM 687 C C . HIS A 1 91 ? 30.935 -3.339 -59.653 1.00 77.94 91 HIS A C 1
ATOM 689 O O . HIS A 1 91 ? 31.873 -4.033 -59.262 1.00 77.94 91 HIS A O 1
ATOM 695 N N . PHE A 1 92 ? 29.672 -3.763 -59.652 1.00 78.38 92 PHE A N 1
ATOM 696 C CA . PHE A 1 92 ? 29.359 -5.178 -59.502 1.00 78.38 92 PHE A CA 1
ATOM 697 C C . PHE A 1 92 ? 29.921 -5.916 -60.718 1.00 78.38 92 PHE A C 1
ATOM 699 O O . PHE A 1 92 ? 29.651 -5.527 -61.853 1.00 78.38 92 PHE A O 1
ATOM 706 N N . VAL A 1 93 ? 30.736 -6.933 -60.458 1.00 81.38 93 VAL A N 1
ATOM 707 C CA . VAL A 1 93 ? 31.307 -7.826 -61.467 1.00 81.38 93 VAL A CA 1
ATOM 708 C C . VAL A 1 93 ? 30.688 -9.200 -61.242 1.00 81.38 93 VAL A C 1
ATOM 710 O O . VAL A 1 93 ? 30.532 -9.610 -60.090 1.00 81.38 93 VAL A O 1
ATOM 713 N N . ASP A 1 94 ? 30.319 -9.882 -62.326 1.00 81.75 94 ASP A N 1
ATOM 714 C CA . ASP A 1 94 ? 29.685 -11.205 -62.264 1.00 81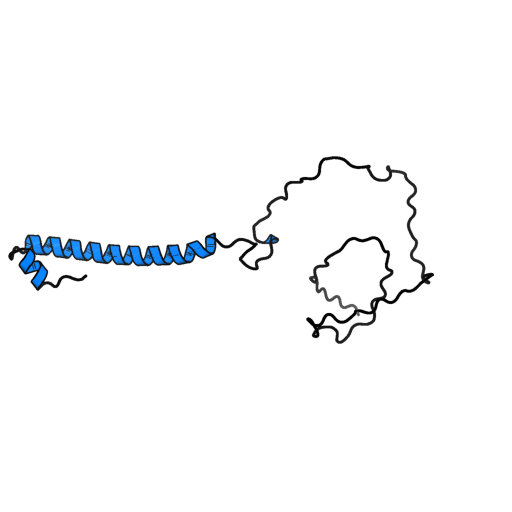.75 94 ASP A CA 1
ATOM 715 C C . ASP A 1 94 ? 30.630 -12.273 -61.688 1.00 81.75 94 ASP A C 1
ATOM 717 O O . ASP A 1 94 ? 30.197 -13.178 -60.974 1.00 81.75 94 ASP A O 1
ATOM 721 N N . GLU A 1 95 ? 31.932 -12.133 -61.943 1.00 81.50 95 GLU A N 1
ATOM 722 C CA . GLU A 1 95 ? 32.977 -13.044 -61.480 1.00 81.50 95 GLU A CA 1
ATOM 723 C C . GLU A 1 95 ? 33.909 -12.341 -60.476 1.00 81.50 95 GLU A C 1
ATOM 725 O O . GLU A 1 95 ? 34.670 -11.446 -60.857 1.00 81.50 95 GLU A O 1
ATOM 730 N N . PRO A 1 96 ? 33.871 -12.705 -59.180 1.00 79.62 96 PRO A N 1
ATOM 731 C CA . PRO A 1 96 ? 34.809 -12.177 -58.198 1.00 79.62 96 PRO A CA 1
ATOM 732 C C . PRO A 1 96 ? 36.197 -12.811 -58.366 1.00 79.62 96 PRO A C 1
ATOM 734 O O . PRO A 1 96 ? 36.323 -14.004 -58.627 1.00 79.62 96 PRO A O 1
ATOM 737 N N . ASN A 1 97 ? 37.251 -12.027 -58.133 1.00 80.88 97 ASN A N 1
ATOM 738 C CA . ASN A 1 97 ? 38.638 -12.502 -58.202 1.00 80.88 97 ASN A CA 1
ATOM 739 C C . ASN A 1 97 ? 38.971 -13.569 -57.144 1.00 80.88 97 ASN A C 1
ATOM 741 O O . ASN A 1 97 ? 39.846 -14.400 -57.367 1.00 80.88 97 ASN A O 1
ATOM 745 N N . GLU A 1 98 ? 38.305 -13.527 -55.988 1.00 85.00 98 GLU A N 1
ATOM 746 C CA . GLU A 1 98 ? 38.526 -14.461 -54.886 1.00 85.00 98 GLU A CA 1
ATOM 747 C C . GLU A 1 98 ? 37.217 -14.720 -54.135 1.00 85.00 98 GLU A C 1
ATOM 749 O O . GLU A 1 98 ? 36.417 -13.807 -53.908 1.00 85.00 98 GLU A O 1
ATOM 754 N N . ILE A 1 99 ? 37.005 -15.975 -53.736 1.00 80.94 99 ILE A N 1
ATOM 755 C CA . ILE A 1 99 ? 35.863 -16.408 -52.930 1.00 80.94 99 ILE A CA 1
ATOM 756 C C . ILE A 1 99 ? 36.413 -17.055 -51.660 1.00 80.94 99 ILE A C 1
ATOM 758 O O . ILE A 1 99 ? 36.984 -18.142 -51.710 1.00 80.94 99 ILE A O 1
ATOM 762 N N . VAL A 1 100 ? 36.203 -16.403 -50.515 1.00 83.12 100 VAL A N 1
ATOM 763 C CA . VAL A 1 100 ? 36.550 -16.948 -49.197 1.00 83.12 100 VAL A CA 1
ATOM 764 C C . VAL A 1 100 ? 35.280 -17.451 -48.519 1.00 83.12 100 VAL A C 1
ATOM 766 O O . VAL A 1 100 ? 34.347 -16.686 -48.270 1.00 83.12 100 VAL A O 1
ATOM 769 N N . VAL A 1 101 ? 35.232 -18.750 -48.220 1.00 81.06 101 VAL A N 1
ATOM 770 C CA . VAL A 1 101 ? 34.115 -19.374 -47.503 1.00 81.06 101 VAL A CA 1
ATOM 771 C C . VAL A 1 101 ? 34.402 -19.327 -46.005 1.00 81.06 101 VAL A C 1
ATOM 773 O O . VAL A 1 101 ? 35.378 -19.904 -45.535 1.00 81.06 101 VAL A O 1
ATOM 776 N N . HIS A 1 102 ? 33.542 -18.649 -45.246 1.00 77.81 102 HIS A N 1
ATOM 777 C CA . HIS A 1 102 ? 33.602 -18.653 -43.787 1.00 77.81 102 HIS A CA 1
ATOM 778 C C . HIS A 1 102 ? 32.639 -19.703 -43.234 1.00 77.81 102 HIS A C 1
ATOM 780 O O . HIS A 1 102 ? 31.420 -19.516 -43.252 1.00 77.81 102 HIS A O 1
ATOM 786 N N . GLU A 1 103 ? 33.183 -20.813 -42.743 1.00 76.06 103 GLU A N 1
ATOM 787 C CA . GLU A 1 103 ? 32.397 -21.821 -42.038 1.00 76.06 103 GLU A CA 1
ATOM 788 C C . GLU A 1 103 ? 32.014 -21.312 -40.647 1.00 76.06 103 GLU A C 1
ATOM 790 O O . GLU A 1 103 ? 32.840 -20.798 -39.888 1.00 76.06 103 GLU A O 1
ATOM 795 N N . LEU A 1 104 ? 30.733 -21.443 -40.305 1.00 71.38 104 LEU A N 1
ATOM 796 C CA . LEU A 1 104 ? 30.258 -21.119 -38.969 1.00 71.38 104 LEU A CA 1
ATOM 797 C C . LEU A 1 104 ? 30.708 -22.230 -38.021 1.00 71.38 104 LEU A C 1
ATOM 799 O O . LEU A 1 104 ? 30.107 -23.303 -37.984 1.00 71.38 104 LEU A O 1
ATOM 803 N N . LEU A 1 105 ? 31.744 -21.959 -37.228 1.00 64.31 105 LEU A N 1
ATOM 804 C CA . LEU A 1 105 ? 32.067 -22.783 -36.070 1.00 64.31 105 LEU A CA 1
ATOM 805 C C . LEU A 1 105 ? 30.867 -22.725 -35.119 1.00 64.31 105 LEU A C 1
ATOM 807 O O . LEU A 1 105 ? 30.519 -21.675 -34.580 1.00 64.31 105 LEU A O 1
ATOM 811 N N . THR A 1 106 ? 30.184 -23.858 -34.992 1.00 58.75 106 THR A N 1
ATOM 812 C CA . THR A 1 106 ? 28.980 -24.062 -34.187 1.00 58.75 106 THR A CA 1
ATOM 813 C C . THR A 1 106 ? 29.089 -23.407 -32.811 1.00 58.75 106 THR A C 1
ATOM 815 O O . THR A 1 106 ? 29.849 -23.855 -31.955 1.00 58.75 106 THR A O 1
ATOM 818 N N . CYS A 1 107 ? 28.276 -22.377 -32.570 1.00 46.91 107 CYS A N 1
ATOM 819 C CA . CYS A 1 107 ? 27.994 -21.902 -31.222 1.00 46.91 107 CYS A CA 1
ATOM 820 C C . CYS A 1 107 ? 27.077 -22.931 -30.541 1.00 46.91 107 CYS A C 1
ATOM 822 O O . CYS A 1 107 ? 25.955 -23.161 -30.998 1.00 46.91 107 CYS A O 1
ATOM 824 N N . LEU A 1 108 ? 27.545 -23.551 -29.454 1.00 51.62 108 LEU A N 1
ATOM 825 C CA . LEU A 1 108 ? 26.868 -24.631 -28.713 1.00 51.62 108 LEU A CA 1
ATOM 826 C C . LEU A 1 108 ? 25.543 -24.228 -28.029 1.00 51.62 108 LEU A C 1
ATOM 828 O O . LEU A 1 108 ? 25.031 -24.987 -27.212 1.00 51.62 108 LEU A O 1
ATOM 832 N N . TYR A 1 109 ? 24.961 -23.066 -28.343 1.00 48.44 109 TYR A N 1
ATOM 833 C CA . TYR A 1 109 ? 23.778 -22.565 -27.640 1.00 48.44 109 TYR A CA 1
ATOM 834 C C . TYR A 1 109 ? 22.530 -22.317 -28.497 1.00 48.44 109 TYR A C 1
ATOM 836 O O . TYR A 1 109 ? 21.509 -21.911 -27.953 1.00 48.44 109 TYR A O 1
ATOM 844 N N . PHE A 1 110 ? 22.526 -22.580 -29.810 1.00 45.75 110 PHE A N 1
ATOM 845 C CA . PHE A 1 110 ? 21.288 -22.368 -30.580 1.00 45.75 110 PHE A CA 1
ATOM 846 C C . PHE A 1 110 ? 21.123 -23.282 -31.800 1.00 45.75 110 PHE A C 1
ATOM 848 O O . PHE A 1 110 ? 21.091 -22.840 -32.946 1.00 45.75 110 PHE A O 1
ATOM 855 N N . VAL A 1 111 ? 20.953 -24.586 -31.569 1.00 48.47 111 VAL A N 1
ATOM 856 C CA . VAL A 1 111 ? 20.533 -25.520 -32.627 1.00 48.47 111 VAL A CA 1
ATOM 857 C C . VAL A 1 111 ? 19.013 -25.659 -32.606 1.00 48.47 111 VAL A C 1
ATOM 859 O O . VAL A 1 111 ? 18.470 -26.589 -32.012 1.00 48.47 111 VAL A O 1
ATOM 862 N N . LYS A 1 112 ? 18.298 -24.738 -33.268 1.00 45.00 112 LYS A N 1
ATOM 863 C CA . LYS A 1 112 ? 16.924 -25.051 -33.709 1.00 45.00 112 LYS A CA 1
ATOM 864 C C . LYS A 1 112 ? 16.390 -24.353 -34.962 1.00 45.00 112 LYS A C 1
ATOM 866 O O . LYS A 1 112 ? 15.231 -24.571 -35.284 1.00 45.00 112 LYS A O 1
ATOM 871 N N . LEU A 1 113 ? 17.172 -23.571 -35.714 1.00 46.47 113 LEU A N 1
ATOM 872 C CA . LEU A 1 113 ? 16.583 -22.746 -36.788 1.00 46.47 113 LEU A CA 1
ATOM 873 C C . LEU A 1 113 ? 17.368 -22.652 -38.103 1.00 46.47 113 LEU A C 1
ATOM 875 O O . LEU A 1 113 ? 17.249 -21.663 -38.816 1.00 46.47 113 LEU A O 1
ATOM 879 N N . ILE A 1 114 ? 18.108 -23.695 -38.489 1.00 45.50 114 ILE A N 1
ATOM 880 C CA . ILE A 1 114 ? 18.689 -23.760 -39.843 1.00 45.50 114 ILE A CA 1
ATOM 881 C C . ILE A 1 114 ? 18.413 -25.127 -40.476 1.00 45.50 114 ILE A C 1
ATOM 883 O O . ILE A 1 114 ? 19.305 -25.881 -40.837 1.00 45.50 114 ILE A O 1
ATOM 887 N N . SER A 1 115 ? 17.132 -25.466 -40.606 1.00 44.09 115 SER A N 1
ATOM 888 C CA . SER A 1 115 ? 16.693 -26.438 -41.607 1.00 44.09 115 SER A CA 1
ATOM 889 C C . SER A 1 115 ? 16.039 -25.660 -42.736 1.00 44.09 115 SER A C 1
ATOM 891 O O . SER A 1 115 ? 14.961 -25.099 -42.563 1.00 44.09 115 SER A O 1
ATOM 893 N N . LYS A 1 116 ? 16.712 -25.661 -43.891 1.00 45.22 116 LYS A N 1
ATOM 894 C CA . LYS A 1 116 ? 16.364 -24.981 -45.148 1.00 45.22 116 LYS A CA 1
ATOM 895 C C . LYS A 1 116 ? 16.696 -23.487 -45.176 1.00 45.22 116 LYS A C 1
ATOM 897 O O . LYS A 1 116 ? 15.854 -22.654 -44.860 1.00 45.22 116 LYS A O 1
ATOM 902 N N . LYS A 1 117 ? 17.874 -23.152 -45.707 1.00 39.53 117 LYS A N 1
ATOM 903 C CA . LYS A 1 117 ? 18.035 -22.120 -46.747 1.00 39.53 117 LYS A CA 1
ATOM 904 C C . LYS A 1 117 ? 19.436 -22.202 -47.349 1.00 39.53 117 LYS A C 1
ATOM 906 O O . LYS A 1 117 ? 20.408 -22.465 -46.654 1.00 39.53 117 LYS A O 1
ATOM 911 N N . LYS A 1 118 ? 19.461 -22.066 -48.673 1.00 39.78 118 LYS A N 1
ATOM 912 C CA . LYS A 1 118 ? 20.630 -22.113 -49.550 1.00 39.78 118 LYS A CA 1
ATOM 913 C C . LYS A 1 118 ? 21.697 -21.136 -49.050 1.00 39.78 118 LYS A C 1
ATOM 915 O O . LYS A 1 118 ? 21.352 -20.065 -48.559 1.00 39.78 118 LYS A O 1
ATOM 920 N N . SER A 1 119 ? 22.954 -21.536 -49.196 1.00 37.69 119 SER A N 1
ATOM 921 C CA . SER A 1 119 ? 24.153 -20.722 -48.997 1.00 37.69 119 SER A CA 1
ATOM 922 C C . SER A 1 119 ? 23.941 -19.269 -49.434 1.00 37.69 119 SER A C 1
ATOM 924 O O . SER A 1 119 ? 23.723 -18.998 -50.616 1.00 37.69 119 SER A O 1
ATOM 926 N N . CYS A 1 120 ? 24.004 -18.335 -48.488 1.00 37.41 120 CYS A N 1
ATOM 927 C CA . CYS A 1 120 ? 24.080 -16.917 -48.807 1.00 37.41 120 CYS A CA 1
ATOM 928 C C . CYS A 1 120 ? 25.531 -16.602 -49.181 1.00 37.41 120 CYS A C 1
ATOM 930 O O . CYS A 1 120 ? 26.405 -16.598 -48.316 1.00 37.41 120 CYS A O 1
ATOM 932 N N . ILE A 1 121 ? 25.787 -16.369 -50.466 1.00 37.22 121 ILE A N 1
ATOM 933 C CA . ILE A 1 121 ? 27.057 -15.822 -50.946 1.00 37.22 121 ILE A CA 1
ATOM 934 C C . ILE A 1 121 ? 27.057 -14.343 -50.554 1.00 37.22 121 ILE A C 1
ATOM 936 O O . ILE A 1 121 ? 26.293 -13.553 -51.107 1.00 37.22 121 ILE A O 1
ATOM 940 N N . PHE A 1 122 ? 27.864 -13.978 -49.561 1.00 36.16 122 PHE A N 1
ATOM 941 C CA . PHE A 1 122 ? 28.100 -12.585 -49.198 1.00 36.16 122 PHE A CA 1
ATOM 942 C C . PHE A 1 122 ? 29.441 -12.141 -49.793 1.00 36.16 122 PHE A C 1
ATOM 944 O O . PHE A 1 122 ? 30.470 -12.701 -49.414 1.00 36.16 122 PHE A O 1
ATOM 951 N N . PRO A 1 123 ? 29.476 -11.134 -50.683 1.00 35.34 123 PRO A N 1
ATOM 952 C CA . PRO A 1 123 ? 30.728 -10.493 -51.059 1.00 35.34 123 PRO A CA 1
ATOM 953 C C . PRO A 1 123 ? 31.237 -9.702 -49.846 1.00 35.34 123 PRO A C 1
ATOM 955 O O . PRO A 1 123 ? 30.682 -8.661 -49.492 1.00 35.34 123 PRO A O 1
ATOM 958 N N . HIS A 1 124 ? 32.241 -10.227 -49.142 1.00 40.44 124 HIS A N 1
ATOM 959 C CA . HIS A 1 124 ? 32.727 -9.604 -47.914 1.00 40.44 124 HIS A CA 1
ATOM 960 C C . HIS A 1 124 ? 33.797 -8.546 -48.207 1.00 40.44 124 HIS A C 1
ATOM 962 O O . HIS A 1 124 ? 34.780 -8.798 -48.899 1.00 40.44 124 HIS A O 1
ATOM 968 N N . ARG A 1 125 ? 33.640 -7.366 -47.599 1.00 42.66 125 ARG A N 1
ATOM 969 C CA . ARG A 1 125 ? 34.706 -6.380 -47.400 1.00 42.66 125 ARG A CA 1
ATOM 970 C C . ARG A 1 125 ? 35.116 -6.438 -45.933 1.00 42.66 125 ARG A C 1
ATOM 972 O O . ARG A 1 125 ? 34.286 -6.217 -45.056 1.00 42.66 125 ARG A O 1
ATOM 979 N N . TYR A 1 126 ? 36.389 -6.692 -45.651 1.00 36.72 126 TYR A N 1
ATOM 980 C CA . TYR A 1 126 ? 36.947 -6.424 -44.328 1.00 36.72 126 TYR A CA 1
ATOM 981 C C . TYR A 1 126 ? 37.164 -4.915 -44.160 1.00 36.72 126 TYR A C 1
ATOM 983 O O . TYR A 1 126 ? 38.029 -4.329 -44.804 1.00 36.72 126 TYR A O 1
ATOM 991 N N . HIS A 1 127 ? 36.387 -4.287 -43.280 1.00 35.62 127 HIS A N 1
ATOM 992 C CA . HIS A 1 127 ? 36.907 -3.311 -42.321 1.00 35.62 127 HIS A CA 1
ATOM 993 C C . HIS A 1 127 ? 35.898 -3.175 -41.177 1.00 35.62 127 HIS A C 1
ATOM 995 O O . HIS A 1 127 ? 34.729 -2.873 -41.407 1.00 35.62 127 HIS A O 1
ATOM 1001 N N . GLY A 1 128 ? 36.346 -3.493 -39.962 1.00 44.97 128 GLY A N 1
ATOM 1002 C CA . GLY A 1 128 ? 35.493 -3.807 -38.820 1.00 44.97 128 GLY A CA 1
ATOM 1003 C C . GLY A 1 128 ? 34.481 -2.725 -38.455 1.00 44.97 128 GLY A C 1
ATOM 1004 O O . GLY A 1 128 ? 34.867 -1.642 -38.039 1.00 44.97 128 GLY A O 1
ATOM 1005 N N . TYR A 1 129 ? 33.199 -3.082 -38.535 1.00 36.22 129 TYR A N 1
ATOM 1006 C CA . TYR A 1 129 ? 32.097 -2.509 -37.766 1.00 36.22 129 TYR A CA 1
ATOM 1007 C C . TYR A 1 129 ? 31.040 -3.606 -37.572 1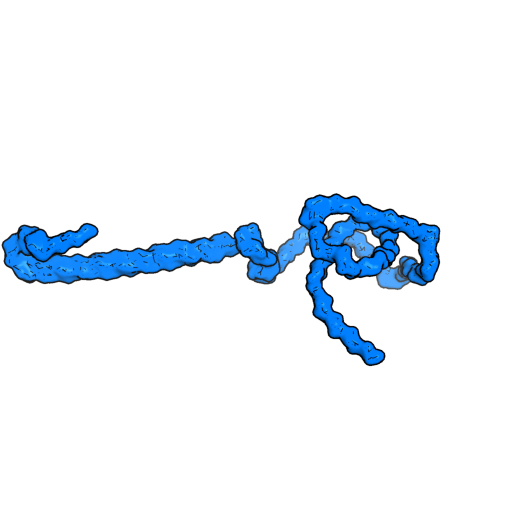.00 36.22 129 TYR A C 1
ATOM 1009 O O . TYR A 1 129 ? 30.580 -4.218 -38.532 1.00 36.22 129 TYR A O 1
ATOM 1017 N N . PHE A 1 130 ? 30.691 -3.880 -36.315 1.00 29.92 130 PHE A N 1
ATOM 1018 C CA . PHE A 1 130 ? 29.670 -4.851 -35.918 1.00 29.92 130 PHE A CA 1
ATOM 1019 C C . PHE A 1 130 ? 28.285 -4.251 -36.228 1.00 29.92 130 PHE A C 1
ATOM 1021 O O . PHE A 1 130 ? 27.873 -3.301 -35.564 1.00 29.92 130 PHE A O 1
ATOM 1028 N N . PHE A 1 131 ? 27.572 -4.757 -37.239 1.00 29.19 131 PHE A N 1
ATOM 1029 C CA . PHE A 1 131 ? 26.172 -4.390 -37.488 1.00 29.19 131 PHE A CA 1
ATOM 1030 C C . PHE A 1 131 ? 25.247 -5.493 -36.968 1.00 29.19 131 PHE A C 1
ATOM 1032 O O . PHE A 1 131 ? 25.237 -6.610 -37.478 1.00 29.19 131 PHE A O 1
ATOM 1039 N N . HIS A 1 132 ? 24.460 -5.160 -35.947 1.00 31.64 132 HIS A N 1
ATOM 1040 C CA . HIS A 1 132 ? 23.328 -5.958 -35.484 1.00 31.64 132 HIS A CA 1
ATOM 1041 C C . HIS A 1 132 ? 22.153 -5.715 -36.450 1.00 31.64 132 HIS A C 1
ATOM 1043 O O . HIS A 1 132 ? 21.712 -4.575 -36.585 1.00 31.64 132 HIS A O 1
ATOM 1049 N N . MET A 1 133 ? 21.661 -6.744 -37.151 1.00 35.31 133 MET A N 1
ATOM 1050 C CA . MET A 1 133 ? 20.428 -6.639 -37.947 1.00 35.31 133 MET A CA 1
ATOM 1051 C C . MET A 1 133 ? 19.241 -7.206 -37.170 1.00 35.31 133 MET A C 1
ATOM 1053 O O . MET A 1 133 ? 19.223 -8.385 -36.819 1.00 35.31 133 MET A O 1
ATOM 1057 N N . ASP A 1 134 ? 18.239 -6.355 -36.947 1.00 32.09 134 ASP A N 1
ATOM 1058 C CA . ASP A 1 134 ? 16.934 -6.732 -36.410 1.00 32.09 134 ASP A CA 1
ATOM 1059 C C . ASP A 1 134 ? 16.132 -7.557 -37.421 1.00 32.09 134 ASP A C 1
ATOM 1061 O O . ASP A 1 134 ? 15.861 -7.146 -38.553 1.00 32.09 134 ASP A O 1
ATOM 1065 N N . LEU A 1 135 ? 15.719 -8.740 -36.973 1.00 40.34 135 LEU A N 1
ATOM 1066 C CA . LEU A 1 135 ? 14.985 -9.735 -37.740 1.00 40.34 135 LEU A CA 1
ATOM 1067 C C . LEU A 1 135 ? 13.472 -9.467 -37.699 1.00 40.34 135 LEU A C 1
ATOM 1069 O O . LEU A 1 135 ? 12.709 -10.293 -37.213 1.00 40.34 135 LEU A O 1
ATOM 1073 N N . GLN A 1 136 ? 13.005 -8.320 -38.192 1.00 45.69 136 GLN A N 1
ATOM 1074 C CA . GLN A 1 136 ? 11.567 -8.063 -38.324 1.00 45.69 136 GLN A CA 1
ATOM 1075 C C . GLN A 1 136 ? 11.248 -7.251 -39.579 1.00 45.69 136 GLN A C 1
ATOM 1077 O O . GLN A 1 136 ? 11.256 -6.024 -39.566 1.00 45.69 136 GLN A O 1
ATOM 1082 N N . LYS A 1 137 ? 10.909 -7.966 -40.657 1.00 37.62 137 LYS A N 1
ATOM 1083 C CA . LYS A 1 137 ? 9.792 -7.637 -41.560 1.00 37.62 137 LYS A CA 1
ATOM 1084 C C . LYS A 1 137 ? 9.551 -8.806 -42.513 1.00 37.62 137 LYS A C 1
ATOM 1086 O O . LYS A 1 137 ? 10.126 -8.911 -43.591 1.00 37.62 137 LYS A O 1
ATOM 1091 N N . LEU A 1 138 ? 8.693 -9.712 -42.051 1.00 40.97 138 LEU A N 1
ATOM 1092 C CA . LEU A 1 138 ? 7.927 -10.613 -42.902 1.00 40.97 138 LEU A CA 1
ATOM 1093 C C . LEU A 1 138 ? 7.064 -9.761 -43.840 1.00 40.97 138 LEU A C 1
ATOM 1095 O O . LEU A 1 138 ? 6.293 -8.922 -43.381 1.00 40.97 138 LEU A O 1
ATOM 1099 N N . GLY A 1 139 ? 7.204 -9.984 -45.140 1.00 31.61 139 GLY A N 1
ATOM 1100 C CA . GLY A 1 139 ? 6.358 -9.402 -46.172 1.00 31.61 139 GLY A CA 1
ATOM 1101 C C . GLY A 1 139 ? 6.310 -10.357 -47.352 1.00 31.61 139 GLY A C 1
ATOM 1102 O O . GLY A 1 139 ? 7.154 -10.305 -48.239 1.00 31.61 139 GLY A O 1
ATOM 1103 N N . SER A 1 140 ? 5.364 -11.287 -47.303 1.00 39.38 140 SER A N 1
ATOM 1104 C CA . SER A 1 140 ? 4.963 -12.151 -48.406 1.00 39.38 140 SER A CA 1
ATOM 1105 C C . SER A 1 140 ? 4.489 -11.298 -49.582 1.00 39.38 140 SER A C 1
ATOM 1107 O O . SER A 1 140 ? 3.513 -10.565 -49.455 1.00 39.38 140 SER A O 1
ATOM 1109 N N . VAL A 1 141 ? 5.143 -11.426 -50.736 1.00 32.56 141 VAL A N 1
ATOM 1110 C CA . VAL A 1 141 ? 4.621 -10.911 -52.005 1.00 32.56 141 VAL A CA 1
ATOM 1111 C C . VAL A 1 141 ? 4.631 -12.060 -53.006 1.00 32.56 141 VAL A C 1
ATOM 1113 O O . VAL A 1 141 ? 5.680 -12.533 -53.435 1.00 32.56 141 VAL A O 1
ATOM 1116 N N . SER A 1 142 ? 3.428 -12.552 -53.290 1.00 30.86 142 SER A N 1
ATOM 1117 C CA . SER A 1 142 ? 3.113 -13.475 -54.375 1.00 30.86 142 SER A CA 1
ATOM 1118 C C . SER A 1 142 ? 3.067 -12.689 -55.679 1.00 30.86 142 SER A C 1
ATOM 1120 O O . SER A 1 142 ? 2.440 -11.634 -55.717 1.00 30.86 142 SER A O 1
ATOM 1122 N N . PHE A 1 143 ? 3.671 -13.220 -56.739 1.00 27.64 143 PHE A N 1
ATOM 1123 C CA . PHE A 1 143 ? 3.247 -12.911 -58.098 1.00 27.64 143 PHE A CA 1
ATOM 1124 C C . PHE A 1 143 ? 3.187 -14.189 -58.934 1.00 27.64 143 PHE A C 1
ATOM 1126 O O . PHE A 1 143 ? 3.876 -15.169 -58.651 1.00 27.64 143 PHE A O 1
ATOM 1133 N N . ARG A 1 144 ? 2.241 -14.131 -59.866 1.00 37.75 144 ARG A N 1
ATOM 1134 C CA . ARG A 1 144 ? 1.707 -15.164 -60.750 1.00 37.75 144 ARG A CA 1
ATOM 1135 C C . ARG A 1 144 ? 2.732 -15.692 -61.746 1.00 37.75 144 ARG A C 1
ATOM 1137 O O . ARG A 1 144 ? 3.581 -14.881 -62.172 1.00 37.75 144 ARG A O 1
#

pLDDT: mean 70.14, std 20.7, range [27.64, 97.56]

Foldseek 3Di:
DDDDLVRLCVVVVNDPVSSVVVVVVVVVVVVVVVVVVVVVVVCVVVVVVVPDDVVPPVDPNPVNDPPPPDPPDDPDDPDPDPDPDDDPDDDDDPDDPDADDDDPPDDPPDPDPPDDDDDDRDPDDDDDDDDDDDDDDDDDDDDD

InterPro domains:
  IPR045618 Domain of unknown function DUF6444 [PF20042] (32-88)

Sequence (144 aa):
MKLTAQQVNNICKGDEEIAGYFHALLAIVDQQAKRIEVLEKRVHELEPQLSQNSNNSSKPPSSDGLRKPTNLRTPGGKKGAPKGHAGTTLHFVDEPNEIVVHELLTCLYFVKLISKKKSCIFPHRYHGYFFHMDLQKLGSVSFR

Secondary structure (DSSP, 8-state):
-PPPHHHHHHHTTT-HHHHHHHHHHHHHHHHHHHHHHHHHHHHHHHHHHHH--TTTS---GGGS----------S-----SPTT----PPPP-SS-S----------TT--SS-SS---------------PPP----------

Organism: NCBI:txid1469647

Radius of gyration: 36.91 Å; chains: 1; bounding box: 63×46×97 Å